Protein AF-A0A1L6R6W6-F1 (afdb_monomer_lite)

pLDDT: mean 76.24, std 13.16, range [45.88, 92.06]

Secondary structure (DSSP, 8-state):
-HHHHHH-HHHHHHHH-S-TT-GGG--TTHHHHHHHHHHHHSSS--TTSGGGG----S------------PPP---------------------PPPP---

Structure (mmCIF, N/CA/C/O backbone):
data_AF-A0A1L6R6W6-F1
#
_entry.id   AF-A0A1L6R6W6-F1
#
loop_
_atom_site.group_PDB
_atom_site.id
_atom_site.type_symbol
_atom_site.label_atom_id
_atom_site.label_alt_id
_atom_site.label_comp_id
_atom_site.label_asym_id
_atom_site.label_entity_id
_atom_site.label_seq_id
_atom_site.pdbx_PDB_ins_code
_atom_site.Cartn_x
_atom_site.Cartn_y
_atom_site.Cartn_z
_atom_site.occupancy
_atom_site.B_iso_or_equiv
_atom_site.auth_seq_id
_atom_site.auth_comp_id
_atom_site.auth_asym_id
_atom_site.auth_atom_id
_at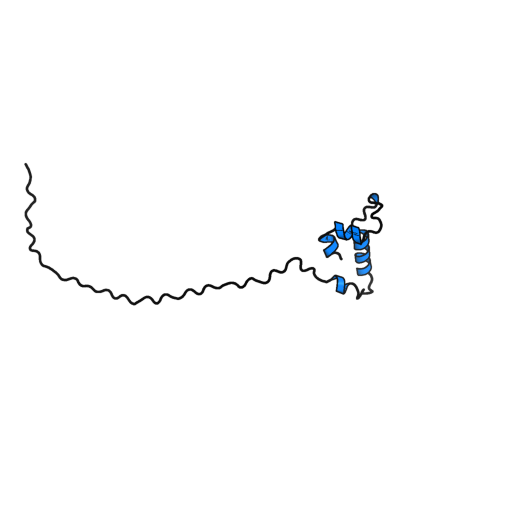om_site.pdbx_PDB_model_num
ATOM 1 N N . MET A 1 1 ? -6.746 -0.834 22.656 1.00 74.50 1 MET A N 1
ATOM 2 C CA . MET A 1 1 ? -8.206 -1.090 22.774 1.00 74.50 1 MET A CA 1
ATOM 3 C C . MET A 1 1 ? -9.036 -0.269 21.792 1.00 74.50 1 MET A C 1
ATOM 5 O O . MET A 1 1 ? -9.754 -0.879 21.016 1.00 74.50 1 MET A O 1
ATOM 9 N N . ILE A 1 2 ? -8.912 1.067 21.759 1.00 81.31 2 ILE A N 1
ATOM 10 C CA . ILE A 1 2 ? -9.669 1.933 20.823 1.00 81.31 2 ILE A CA 1
ATOM 11 C C . ILE A 1 2 ? -9.468 1.515 19.357 1.00 81.31 2 ILE A C 1
ATOM 13 O O . ILE A 1 2 ? -10.434 1.391 18.615 1.00 81.31 2 ILE A O 1
ATOM 17 N N . SER A 1 3 ? -8.237 1.205 18.944 1.00 78.81 3 SER A N 1
ATOM 18 C CA . SER A 1 3 ? -7.971 0.745 17.574 1.00 78.81 3 SER A CA 1
ATOM 19 C C . SER A 1 3 ? -8.690 -0.566 17.236 1.00 78.81 3 SER A C 1
ATOM 21 O O . SER A 1 3 ? -9.185 -0.711 16.128 1.00 78.81 3 SER A O 1
ATOM 23 N N . PHE A 1 4 ? -8.804 -1.503 18.185 1.00 83.44 4 PHE A N 1
ATOM 24 C CA . PHE A 1 4 ? -9.543 -2.751 17.965 1.00 83.44 4 PHE A CA 1
ATOM 25 C C . PHE A 1 4 ? -11.053 -2.494 17.858 1.00 83.44 4 PHE A C 1
ATOM 27 O O . PHE A 1 4 ? -11.685 -3.018 16.949 1.00 83.44 4 PHE A O 1
ATOM 34 N N . TYR A 1 5 ? -11.595 -1.609 18.704 1.00 86.25 5 TYR A N 1
ATOM 35 C CA . TYR A 1 5 ? -12.981 -1.134 18.615 1.00 86.25 5 TYR A CA 1
ATOM 36 C C . TYR A 1 5 ? -13.310 -0.514 17.247 1.00 86.25 5 TYR A C 1
ATOM 38 O O . TYR A 1 5 ? -14.387 -0.764 16.713 1.00 86.25 5 TYR A O 1
ATOM 46 N N . LEU A 1 6 ? -12.387 0.268 16.672 1.00 85.62 6 LEU A N 1
ATOM 47 C CA . LEU A 1 6 ? -12.568 0.911 15.364 1.00 85.62 6 LEU A CA 1
ATOM 48 C C . LEU A 1 6 ? -12.411 -0.060 14.185 1.00 85.62 6 LEU A C 1
ATOM 50 O O . LEU A 1 6 ? -13.108 0.085 13.187 1.00 85.62 6 LEU A O 1
ATOM 54 N N . VAL A 1 7 ? -11.496 -1.028 14.283 1.00 85.12 7 VAL A N 1
ATOM 55 C CA . VAL A 1 7 ? -11.201 -1.979 13.196 1.00 85.12 7 VAL A CA 1
ATOM 56 C C . VAL A 1 7 ? -12.220 -3.119 13.142 1.00 85.12 7 VAL A C 1
ATOM 58 O O . VAL A 1 7 ? -12.598 -3.545 12.056 1.00 85.12 7 VAL A O 1
ATOM 61 N N . ASN A 1 8 ? -12.666 -3.628 14.293 1.00 87.81 8 ASN A N 1
ATOM 62 C CA . ASN A 1 8 ? -13.633 -4.720 14.372 1.00 87.81 8 ASN A CA 1
ATOM 63 C C . ASN A 1 8 ? -14.535 -4.553 15.604 1.00 87.81 8 ASN A C 1
ATOM 65 O O . ASN A 1 8 ? -14.315 -5.152 16.660 1.00 87.81 8 ASN A O 1
ATOM 69 N N . ASN A 1 9 ? -15.574 -3.730 15.449 1.00 89.75 9 ASN A N 1
ATOM 70 C CA . ASN A 1 9 ? -16.528 -3.449 16.518 1.00 89.75 9 ASN A CA 1
ATOM 71 C C . ASN A 1 9 ? -17.331 -4.690 16.947 1.00 89.75 9 ASN A C 1
ATOM 73 O O . ASN A 1 9 ? -17.628 -4.822 18.132 1.00 89.75 9 ASN A O 1
ATOM 77 N N . SER A 1 10 ? -17.637 -5.616 16.029 1.00 91.62 10 SER A N 1
ATOM 78 C CA . SER A 1 10 ? -18.368 -6.852 16.343 1.00 91.62 10 SER A CA 1
ATOM 79 C C . SER A 1 10 ? -17.610 -7.726 17.338 1.00 91.62 10 SER A C 1
ATOM 81 O O . SER A 1 10 ? -18.111 -7.985 18.429 1.00 91.62 10 SER A O 1
ATOM 83 N N . SER A 1 11 ? -16.364 -8.094 17.025 1.00 88.88 11 SER A N 1
ATOM 84 C CA . SER A 1 11 ? -15.550 -8.921 17.922 1.00 88.88 11 SER A CA 1
ATOM 85 C C . SER A 1 11 ? -15.182 -8.171 19.201 1.00 88.88 11 SER A C 1
ATOM 87 O O . SER A 1 11 ? -15.072 -8.773 20.264 1.00 88.88 11 SER A O 1
ATOM 89 N N . PHE A 1 12 ? -15.024 -6.846 19.131 1.00 91.38 12 PHE A N 1
ATOM 90 C CA . PHE A 1 12 ? -14.852 -6.028 20.328 1.00 91.38 12 PHE A CA 1
ATOM 91 C C . PHE A 1 12 ? -16.083 -6.109 21.246 1.00 91.38 12 PHE A C 1
ATOM 93 O O . PHE A 1 12 ? -15.949 -6.292 22.452 1.00 91.38 12 PHE A O 1
ATOM 100 N N . THR A 1 13 ? -17.285 -5.996 20.686 1.00 91.19 13 THR A N 1
ATOM 101 C CA . THR A 1 13 ? -18.545 -6.048 21.438 1.00 91.19 13 THR A CA 1
ATOM 102 C C . THR A 1 13 ? -18.752 -7.418 22.078 1.00 91.19 13 THR A C 1
ATOM 104 O O . THR A 1 13 ? -19.077 -7.479 23.259 1.00 91.19 13 THR A O 1
ATOM 107 N N . GLU A 1 14 ? -18.491 -8.507 21.354 1.00 90.50 14 GLU A N 1
ATOM 108 C CA . GLU A 1 14 ? -18.584 -9.875 21.885 1.00 90.50 14 GLU A CA 1
ATOM 109 C C . GLU A 1 14 ? -17.646 -10.123 23.072 1.00 90.50 14 GLU A C 1
ATOM 111 O O . GLU A 1 14 ? -18.021 -10.792 24.031 1.00 90.50 14 GLU A O 1
ATOM 116 N N . LEU A 1 15 ? -16.427 -9.583 23.014 1.00 89.56 15 LEU A N 1
ATOM 117 C CA . LEU A 1 15 ? -15.406 -9.817 24.034 1.00 89.56 15 LEU A CA 1
ATOM 118 C C . LEU A 1 15 ? -15.554 -8.918 25.265 1.00 89.56 15 LEU A C 1
ATOM 120 O O . LEU A 1 15 ? -15.131 -9.310 26.352 1.00 89.56 15 LEU A O 1
ATOM 124 N N . PHE A 1 16 ? -16.088 -7.705 25.097 1.00 90.69 16 PHE A N 1
ATOM 125 C CA . PHE A 1 16 ? -15.982 -6.658 26.115 1.00 90.69 16 PHE A CA 1
ATOM 126 C C . PHE A 1 16 ? -17.318 -6.079 26.598 1.00 90.69 16 PHE A C 1
ATOM 128 O O . PHE A 1 16 ? -17.337 -5.421 27.639 1.00 90.69 16 PHE A O 1
ATOM 135 N N . CYS A 1 17 ? -18.442 -6.297 25.905 1.00 92.06 17 CYS A N 1
ATOM 136 C CA . CYS A 1 17 ? -19.741 -5.893 26.448 1.00 92.06 17 CYS A CA 1
ATOM 137 C C . CYS A 1 17 ? -20.230 -6.886 27.506 1.00 92.06 17 CYS A C 1
ATOM 139 O O . CYS A 1 17 ? -20.233 -8.094 27.303 1.00 92.06 17 CYS A O 1
ATOM 141 N N . VAL A 1 18 ? -20.705 -6.347 28.629 1.00 88.56 18 VAL A N 1
ATOM 142 C CA . VAL A 1 18 ? -21.234 -7.134 29.757 1.00 88.56 18 VAL A CA 1
ATOM 143 C C . VAL A 1 18 ? -22.713 -7.496 29.608 1.00 88.56 18 VAL A C 1
ATOM 145 O O . VAL A 1 18 ? -23.199 -8.366 30.315 1.00 88.56 18 VAL A O 1
ATOM 148 N N . ASN A 1 19 ? -23.429 -6.810 28.717 1.00 87.81 19 ASN A N 1
ATOM 149 C CA . ASN A 1 19 ? -24.877 -6.899 28.523 1.00 87.81 19 ASN A CA 1
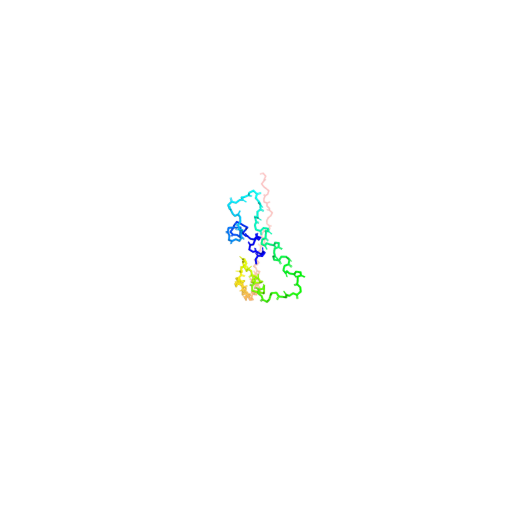ATOM 150 C C . ASN A 1 19 ? -25.240 -7.383 27.113 1.00 87.81 19 ASN A C 1
ATOM 152 O O . ASN A 1 19 ? -26.136 -6.837 26.468 1.00 87.81 19 ASN A O 1
ATOM 156 N N . THR A 1 20 ? -24.505 -8.368 26.601 1.00 80.69 20 THR A N 1
ATOM 157 C CA . THR A 1 20 ? -24.765 -8.978 25.286 1.00 80.69 20 THR A CA 1
ATOM 158 C C . THR A 1 20 ? -26.142 -9.647 25.206 1.00 80.69 20 THR A C 1
ATOM 160 O O . THR A 1 20 ? -26.694 -9.775 24.119 1.00 80.69 20 THR A O 1
ATOM 163 N N . ASP A 1 21 ? -26.727 -10.000 26.350 1.00 86.81 21 ASP A N 1
ATOM 164 C CA . ASP A 1 21 ? -28.082 -10.527 26.534 1.00 86.81 21 ASP A CA 1
ATOM 165 C C . ASP A 1 21 ? -29.190 -9.460 26.454 1.00 86.81 21 ASP A C 1
ATOM 167 O O . ASP A 1 21 ? -30.360 -9.809 26.302 1.00 86.81 21 ASP A O 1
ATOM 171 N N . LYS A 1 22 ? -28.834 -8.171 26.539 1.00 88.81 22 LYS A N 1
ATOM 172 C CA . LYS A 1 22 ? -29.764 -7.027 26.557 1.00 88.81 22 LYS A CA 1
ATOM 173 C C . LYS A 1 22 ? -29.402 -5.999 25.486 1.00 88.81 22 LYS A C 1
ATOM 175 O O . LYS A 1 22 ? -28.816 -4.949 25.803 1.00 88.81 22 LYS A O 1
ATOM 180 N N . PRO A 1 23 ? -29.712 -6.289 24.208 1.00 82.62 23 PRO A N 1
ATOM 181 C CA . PRO A 1 23 ? -29.374 -5.415 23.087 1.00 82.62 23 PRO A CA 1
ATOM 182 C C . PRO A 1 23 ? -30.033 -4.030 23.187 1.00 82.62 23 PRO A C 1
ATOM 184 O O . PRO A 1 23 ? -29.474 -3.054 22.691 1.00 82.62 23 PRO A O 1
ATOM 187 N N . GLU A 1 24 ? -31.164 -3.912 23.887 1.00 90.38 24 GLU A N 1
ATOM 188 C CA . GLU A 1 24 ? -31.889 -2.659 24.114 1.00 90.38 24 GLU A CA 1
ATOM 189 C C . GLU A 1 24 ? -31.103 -1.616 24.925 1.00 90.38 24 GLU A C 1
ATOM 191 O O . GLU A 1 24 ? -31.426 -0.433 24.877 1.00 90.38 24 GLU A O 1
ATOM 196 N N . MET A 1 25 ? -30.059 -2.028 25.655 1.00 88.69 25 MET A N 1
ATOM 197 C CA . MET A 1 25 ? -29.192 -1.111 26.407 1.00 88.69 25 MET A CA 1
ATOM 198 C C . MET A 1 25 ? -28.028 -0.543 25.574 1.00 88.69 25 MET A C 1
ATOM 200 O O . MET A 1 25 ? -27.194 0.192 26.099 1.00 88.69 25 MET A O 1
ATOM 204 N N . GLU A 1 26 ? -27.939 -0.898 24.290 1.00 89.31 26 GLU A N 1
ATOM 205 C CA . GLU A 1 26 ? -27.046 -0.288 23.299 1.00 89.31 26 GLU A CA 1
ATOM 206 C C . GLU A 1 26 ? -25.546 -0.203 23.672 1.00 89.31 26 GLU A C 1
ATOM 208 O O . GLU A 1 26 ? -24.875 0.770 23.302 1.00 89.31 26 GLU A O 1
ATOM 213 N N . CYS A 1 27 ? -24.976 -1.218 24.347 1.00 91.62 27 CYS A N 1
ATOM 214 C CA . CYS A 1 27 ? -23.556 -1.192 24.742 1.00 91.62 27 CYS A CA 1
ATOM 215 C C . CYS A 1 27 ? -22.633 -0.924 23.558 1.00 91.62 27 CYS A C 1
ATOM 217 O O . CYS A 1 27 ? -21.912 0.069 23.588 1.00 91.62 27 CYS A O 1
ATOM 219 N N . ASN A 1 28 ? -22.666 -1.763 22.514 1.00 91.38 28 ASN A N 1
ATOM 220 C CA . ASN A 1 28 ? -21.907 -1.571 21.269 1.00 91.38 28 ASN A CA 1
ATOM 221 C C . ASN A 1 28 ? -20.426 -1.185 21.496 1.00 91.38 28 ASN A C 1
ATOM 223 O O . ASN A 1 28 ? -19.881 -0.350 20.779 1.00 91.38 28 ASN A O 1
ATOM 227 N N . GLY A 1 29 ? -19.803 -1.684 22.570 1.00 90.62 29 GLY A N 1
ATOM 228 C CA . GLY A 1 29 ? -18.457 -1.325 23.033 1.00 90.62 29 GLY A CA 1
ATOM 229 C C . GLY A 1 29 ? -18.311 0.038 23.741 1.00 90.62 29 GLY A C 1
ATOM 230 O O . GLY A 1 29 ? -17.285 0.284 24.372 1.00 90.62 29 GLY A O 1
ATOM 231 N N . LYS A 1 30 ? -19.322 0.917 23.710 1.00 89.94 30 LYS A N 1
ATOM 232 C CA . LYS A 1 30 ? -19.305 2.291 24.257 1.00 89.94 30 LYS A CA 1
ATOM 233 C C . LYS A 1 30 ? -19.019 2.349 25.758 1.00 89.94 30 LYS A C 1
ATOM 235 O O . LYS A 1 30 ? -18.352 3.279 26.216 1.00 89.94 30 LYS A O 1
ATOM 240 N N . CYS A 1 31 ? -19.516 1.381 26.530 1.00 89.81 31 CYS A N 1
ATOM 241 C CA . CYS A 1 31 ? -19.307 1.328 27.978 1.00 89.81 31 CYS A CA 1
ATOM 242 C C . CYS A 1 31 ? -17.820 1.204 28.327 1.00 89.81 31 CYS A C 1
ATOM 244 O O . CYS A 1 31 ? -17.318 1.966 29.152 1.00 89.81 31 CYS A O 1
ATOM 246 N N . GLU A 1 32 ? -17.109 0.297 27.659 1.00 88.62 32 GLU A N 1
ATOM 247 C CA . GLU A 1 32 ? -15.676 0.093 27.879 1.00 88.62 32 GLU A CA 1
ATOM 248 C C . GLU A 1 32 ? -14.851 1.267 27.358 1.00 88.62 32 GLU A C 1
ATOM 250 O O . GLU A 1 32 ? -13.975 1.760 28.064 1.00 88.62 32 GLU A O 1
ATOM 255 N N . ILE A 1 33 ? -15.195 1.819 26.189 1.00 89.12 33 ILE A N 1
ATOM 256 C CA . ILE A 1 33 ? -14.538 3.035 25.683 1.00 89.12 33 ILE A CA 1
ATOM 257 C C . ILE A 1 33 ? -14.678 4.198 26.677 1.00 89.12 33 ILE A C 1
ATOM 259 O O . ILE A 1 33 ? -13.702 4.894 26.951 1.00 89.12 33 ILE A O 1
ATOM 263 N N . SER A 1 34 ? -15.857 4.367 27.279 1.00 87.00 34 SER A N 1
ATOM 264 C CA . SER A 1 34 ? -16.110 5.429 28.259 1.00 87.00 34 SER A CA 1
ATOM 265 C C . SER A 1 34 ? -15.306 5.255 29.552 1.00 87.00 34 SER A C 1
ATOM 267 O O . SER A 1 34 ? -14.889 6.254 30.139 1.00 87.00 34 SER A O 1
ATOM 269 N N . LYS A 1 35 ? -15.081 4.014 30.008 1.00 85.56 35 LYS A N 1
ATOM 270 C CA . LYS A 1 35 ? -14.213 3.724 31.164 1.00 85.56 35 LYS A CA 1
ATOM 271 C C . LYS A 1 35 ? -12.771 4.127 30.867 1.00 85.56 35 LYS A C 1
ATOM 273 O O . LYS A 1 35 ? -12.212 4.929 31.609 1.00 85.56 35 LYS A O 1
ATOM 278 N N . LEU A 1 36 ? -12.235 3.701 29.717 1.00 81.00 36 LEU A N 1
ATOM 279 C CA . LEU A 1 36 ? -10.890 4.091 29.279 1.00 81.00 36 LEU A CA 1
ATOM 280 C C . LEU A 1 36 ? -10.715 5.617 29.218 1.00 81.00 36 LEU A C 1
ATOM 282 O O . LEU A 1 36 ? -9.674 6.136 29.617 1.00 81.00 36 LEU A O 1
ATOM 286 N N . SER A 1 37 ? -11.725 6.349 28.736 1.00 75.69 37 SER A N 1
ATOM 287 C CA . SER A 1 37 ? -11.674 7.814 28.683 1.00 75.69 37 SER A CA 1
ATOM 288 C C . SER A 1 37 ? -11.624 8.455 30.072 1.00 75.69 37 SER A C 1
ATOM 290 O O . SER A 1 37 ? -10.874 9.409 30.267 1.00 75.69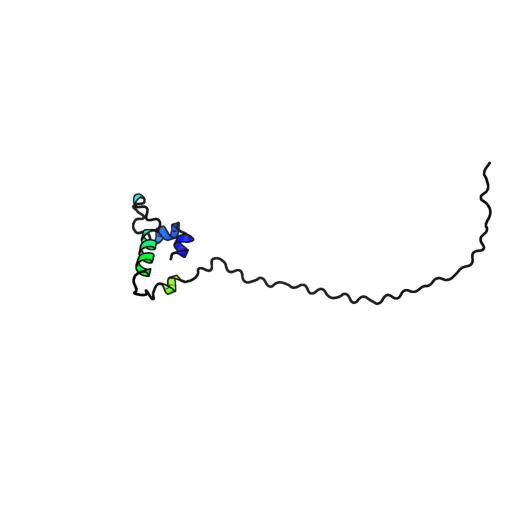 37 SER A O 1
ATOM 292 N N . LYS A 1 38 ? -12.368 7.930 31.051 1.00 77.06 38 LYS A N 1
ATOM 293 C CA . LYS A 1 38 ? -12.374 8.456 32.427 1.00 77.06 38 LYS A CA 1
ATOM 294 C C . LYS A 1 38 ? -11.064 8.170 33.159 1.00 77.06 38 LYS A C 1
ATOM 296 O O . LYS A 1 38 ? -10.536 9.063 33.823 1.00 77.06 38 LYS A O 1
ATOM 301 N N . ASP A 1 39 ? -10.507 6.979 32.974 1.00 66.69 39 ASP A N 1
ATOM 302 C CA . ASP A 1 39 ? -9.236 6.590 33.591 1.00 66.69 39 ASP A CA 1
ATOM 303 C C . ASP A 1 39 ? -8.071 7.446 33.073 1.00 66.69 39 ASP A C 1
ATOM 305 O O . ASP A 1 39 ? -7.159 7.770 33.826 1.00 66.69 39 ASP A O 1
ATOM 309 N N . SER A 1 40 ? -8.139 7.913 31.820 1.00 59.91 40 SER A N 1
ATOM 310 C CA . SER A 1 40 ? -7.125 8.807 31.239 1.00 59.91 40 SER A CA 1
ATOM 311 C C . SER A 1 40 ? -7.109 10.229 31.825 1.00 59.91 40 SER A C 1
ATOM 313 O O . SER A 1 40 ? -6.087 10.912 31.755 1.00 59.91 40 SER A O 1
ATOM 315 N N . THR A 1 41 ? -8.218 10.683 32.422 1.00 56.84 41 THR A N 1
ATOM 316 C CA . THR A 1 41 ? -8.339 12.014 33.050 1.00 56.84 41 THR A CA 1
ATOM 317 C C . THR A 1 41 ? -7.904 12.052 34.515 1.00 56.84 41 THR A C 1
ATOM 319 O O . THR A 1 41 ? -7.626 13.131 35.045 1.00 56.84 41 THR A O 1
ATOM 322 N N . THR A 1 42 ? -7.816 10.901 35.179 1.00 54.72 42 THR A N 1
ATOM 323 C CA . THR A 1 42 ? -7.352 10.811 36.566 1.00 54.72 42 THR A CA 1
ATOM 324 C C . THR A 1 42 ? -5.825 10.734 36.552 1.00 54.72 42 THR A C 1
ATOM 326 O O . THR A 1 42 ? -5.247 9.899 35.868 1.00 54.72 42 THR A O 1
ATOM 329 N N . LYS A 1 43 ? -5.142 11.629 37.278 1.00 49.84 43 LYS A N 1
ATOM 330 C CA . LYS A 1 43 ? -3.670 11.813 37.288 1.00 49.84 43 LYS A CA 1
ATOM 331 C C . LYS A 1 43 ? -2.850 10.623 37.831 1.00 49.84 43 LYS A C 1
ATOM 333 O O . LYS A 1 43 ? -1.688 10.798 38.189 1.00 49.84 43 LYS A O 1
ATOM 338 N N . GLU A 1 44 ? -3.408 9.424 37.873 1.00 49.78 44 GLU A N 1
ATOM 339 C CA . GLU A 1 44 ? -2.699 8.197 38.214 1.00 49.78 44 GLU A CA 1
ATOM 340 C C . GLU A 1 44 ? -2.504 7.401 36.928 1.00 49.78 44 GLU A C 1
ATOM 342 O O . GLU A 1 44 ? -3.394 6.699 36.457 1.00 49.78 44 GLU A O 1
ATOM 347 N N . LYS A 1 45 ? -1.327 7.578 36.314 1.00 47.75 45 LYS A N 1
ATOM 348 C CA . LYS A 1 45 ? -0.887 6.811 35.145 1.00 47.75 45 LYS A CA 1
ATOM 349 C C . LYS A 1 45 ? -1.184 5.324 35.361 1.00 47.75 45 LYS A C 1
ATOM 351 O O . LYS A 1 45 ? -0.550 4.721 36.230 1.00 47.75 45 LYS A O 1
ATOM 356 N N . PRO A 1 46 ? -2.004 4.676 34.520 1.00 45.88 46 PRO A N 1
ATOM 357 C CA . PRO A 1 46 ? -1.946 3.241 34.428 1.00 45.88 46 PRO A CA 1
ATOM 358 C C . PRO A 1 46 ? -0.735 2.947 33.549 1.00 45.88 46 PRO A C 1
ATOM 360 O O . PRO A 1 46 ? -0.801 3.012 32.323 1.00 45.88 46 PRO A O 1
ATOM 363 N N . THR A 1 47 ? 0.370 2.551 34.177 1.00 50.50 47 THR A N 1
ATOM 364 C CA . THR A 1 47 ? 1.531 1.900 33.535 1.00 50.50 47 THR A CA 1
ATOM 365 C C . THR A 1 47 ? 1.116 0.656 32.716 1.00 50.50 47 THR A C 1
ATOM 367 O O . THR A 1 47 ? 1.908 0.079 31.983 1.00 50.50 47 THR A O 1
ATOM 370 N N . HIS A 1 48 ? -0.154 0.249 32.810 1.00 48.88 48 HIS A N 1
ATOM 371 C CA . HIS A 1 48 ? -0.784 -0.848 32.088 1.00 48.88 48 HIS A CA 1
ATOM 372 C C . HIS A 1 48 ? -1.394 -0.462 30.721 1.00 48.88 48 HIS A C 1
ATOM 374 O O . HIS A 1 48 ? -1.733 -1.353 29.943 1.00 48.88 48 HIS A O 1
ATOM 380 N N . LEU A 1 49 ? -1.536 0.833 30.396 1.00 50.22 49 LEU A N 1
ATOM 381 C CA . LEU A 1 49 ? -2.046 1.276 29.087 1.00 50.22 49 LEU A CA 1
ATOM 382 C C . LEU A 1 49 ? -0.952 1.358 28.004 1.00 50.22 49 LEU A C 1
ATOM 384 O O . LEU A 1 49 ? -1.286 1.288 26.823 1.00 50.22 49 LEU A O 1
ATOM 388 N N . ASP A 1 50 ? 0.333 1.418 28.370 1.00 49.91 50 ASP A N 1
ATOM 389 C CA . ASP A 1 50 ? 1.445 1.452 27.399 1.00 49.91 50 ASP A CA 1
ATOM 390 C C . ASP A 1 50 ? 1.483 0.188 26.521 1.00 49.91 50 ASP A C 1
ATOM 392 O O . ASP A 1 50 ? 1.779 0.247 25.328 1.00 49.91 50 ASP A O 1
ATOM 396 N N . PHE A 1 51 ? 1.081 -0.972 27.057 1.00 50.53 51 PHE A N 1
ATOM 397 C CA . PHE A 1 51 ? 0.950 -2.198 26.257 1.00 50.53 51 PHE A CA 1
ATOM 398 C C . PHE A 1 51 ? -0.195 -2.103 25.227 1.00 50.53 51 PHE A C 1
ATOM 400 O O . PHE A 1 51 ? -0.121 -2.707 24.153 1.00 50.53 51 PHE A O 1
ATOM 407 N N . LEU A 1 52 ? -1.243 -1.328 25.524 1.00 50.41 52 LEU A N 1
ATOM 408 C CA . LEU A 1 52 ? -2.395 -1.123 24.639 1.00 50.41 52 LEU A CA 1
ATOM 409 C C . LEU A 1 52 ? -2.111 -0.130 23.508 1.00 50.41 52 LEU A C 1
ATOM 411 O O . LEU A 1 52 ? -2.932 -0.018 22.592 1.00 50.41 52 LEU A O 1
ATOM 415 N N . GLN A 1 53 ? -0.956 0.535 23.556 1.00 51.03 53 GLN A N 1
ATOM 416 C CA . GLN A 1 53 ? -0.390 1.355 22.491 1.00 51.03 53 GLN A CA 1
ATOM 417 C C . GLN A 1 53 ? 0.405 0.545 21.459 1.00 51.03 53 GLN A C 1
ATOM 419 O O . GLN A 1 53 ? 0.990 1.143 20.557 1.00 51.03 53 GLN A O 1
ATOM 424 N N . ARG A 1 54 ? 0.404 -0.799 21.532 1.00 55.81 54 ARG A N 1
ATOM 425 C CA . ARG A 1 54 ? 0.881 -1.651 20.432 1.00 55.81 54 ARG A CA 1
ATOM 426 C C . ARG A 1 54 ? 0.127 -1.276 19.158 1.00 55.81 54 ARG A C 1
ATOM 428 O O . ARG A 1 54 ? -1.023 -1.665 18.956 1.00 55.81 54 ARG A O 1
ATOM 435 N N . GLN A 1 55 ? 0.790 -0.478 18.328 1.00 57.91 55 GLN A N 1
ATOM 436 C CA . GLN A 1 55 ? 0.384 -0.141 16.977 1.00 57.91 55 GLN A CA 1
ATOM 437 C C . GLN A 1 55 ? 0.086 -1.453 16.258 1.00 57.91 55 GLN A C 1
ATOM 439 O O . GLN A 1 55 ? 0.976 -2.277 16.050 1.00 57.91 55 GLN A O 1
ATOM 444 N N . VAL A 1 56 ? -1.181 -1.673 15.913 1.00 60.56 56 VAL A N 1
ATOM 445 C CA . VAL A 1 56 ? -1.527 -2.754 15.000 1.00 60.56 56 VAL A CA 1
ATOM 446 C C . VAL A 1 56 ? -1.003 -2.310 13.645 1.00 60.56 56 VAL A C 1
ATOM 448 O O . VAL A 1 56 ? -1.544 -1.390 13.034 1.00 60.56 56 VAL A O 1
ATOM 451 N N . VAL A 1 57 ? 0.090 -2.921 13.201 1.00 61.59 57 VAL A N 1
ATOM 452 C CA . VAL A 1 57 ? 0.561 -2.765 11.830 1.00 61.59 57 VAL A CA 1
ATOM 453 C C . VAL A 1 57 ? -0.434 -3.516 10.951 1.00 61.59 57 VAL A C 1
ATOM 455 O O . VAL A 1 57 ? -0.320 -4.721 10.757 1.00 61.59 57 VAL A O 1
ATOM 458 N N . LEU A 1 58 ? -1.474 -2.812 10.495 1.00 63.12 58 LEU A N 1
ATOM 459 C CA . LEU A 1 58 ? -2.553 -3.386 9.680 1.00 63.12 58 LEU A CA 1
ATOM 460 C C . LEU A 1 58 ? -2.042 -3.874 8.322 1.00 63.12 58 LEU A C 1
ATOM 462 O O . LEU A 1 58 ? -2.621 -4.773 7.722 1.00 63.12 58 LEU A O 1
ATOM 466 N N . PHE A 1 59 ? -0.950 -3.278 7.850 1.00 62.34 59 PHE A N 1
ATOM 467 C CA . PHE A 1 59 ? -0.290 -3.650 6.617 1.00 62.34 59 PHE A CA 1
ATOM 468 C C . PHE A 1 59 ? 1.170 -3.193 6.667 1.00 62.34 59 PHE A C 1
ATOM 470 O O . PHE A 1 59 ? 1.451 -2.013 6.873 1.00 62.34 59 PHE A O 1
ATOM 477 N N . PHE A 1 60 ? 2.096 -4.132 6.489 1.00 69.88 60 PHE A N 1
ATOM 478 C CA . PHE A 1 60 ? 3.511 -3.860 6.262 1.00 69.88 60 PHE A CA 1
ATOM 479 C C . PHE A 1 60 ? 3.870 -4.441 4.904 1.00 69.88 60 PHE A C 1
ATOM 481 O O . PHE A 1 60 ? 3.844 -5.658 4.728 1.00 69.88 60 PHE A O 1
ATOM 488 N N . ASN A 1 61 ? 4.181 -3.570 3.949 1.00 71.94 61 ASN A N 1
ATOM 489 C CA . ASN A 1 61 ? 4.756 -3.987 2.681 1.00 71.94 61 ASN A CA 1
ATOM 490 C C . ASN A 1 61 ? 6.252 -3.664 2.730 1.00 71.94 61 ASN A C 1
ATOM 492 O O . ASN A 1 61 ? 6.600 -2.482 2.641 1.00 71.94 61 ASN A O 1
ATOM 496 N N . PRO A 1 62 ? 7.138 -4.654 2.941 1.00 72.31 62 PRO A N 1
ATOM 497 C CA . PRO A 1 62 ? 8.560 -4.410 2.769 1.00 72.31 62 PRO A CA 1
ATOM 498 C C . PRO A 1 62 ? 8.766 -3.981 1.316 1.00 72.31 62 PRO A C 1
ATOM 500 O O . PRO A 1 62 ? 8.305 -4.678 0.414 1.00 72.31 62 PRO A O 1
ATOM 503 N N . MET A 1 63 ? 9.399 -2.821 1.091 1.00 73.06 63 MET A N 1
ATOM 504 C CA . MET A 1 63 ? 9.694 -2.343 -0.263 1.00 73.06 63 MET A CA 1
ATOM 505 C C . MET A 1 63 ? 10.254 -3.501 -1.090 1.00 73.06 63 MET A C 1
ATOM 507 O O . MET A 1 63 ? 11.297 -4.063 -0.752 1.00 73.06 63 MET A O 1
ATOM 511 N N . GLN A 1 64 ? 9.537 -3.870 -2.148 1.00 72.19 64 GLN A N 1
ATOM 512 C CA . GLN A 1 64 ? 10.034 -4.824 -3.127 1.00 72.19 64 GLN A CA 1
ATOM 513 C C . GLN A 1 64 ? 11.330 -4.242 -3.694 1.00 72.19 64 GLN A C 1
ATOM 515 O O . GLN A 1 64 ? 11.379 -3.047 -3.999 1.00 72.19 64 GLN A O 1
ATOM 520 N N . GLN A 1 65 ? 12.391 -5.052 -3.766 1.00 71.38 65 GLN A N 1
ATOM 521 C CA . GLN A 1 65 ? 13.650 -4.627 -4.375 1.00 71.38 65 GLN A CA 1
ATOM 522 C C . GLN A 1 65 ? 13.345 -4.073 -5.766 1.00 71.38 65 GLN A C 1
ATOM 524 O O . GLN A 1 65 ? 12.858 -4.792 -6.636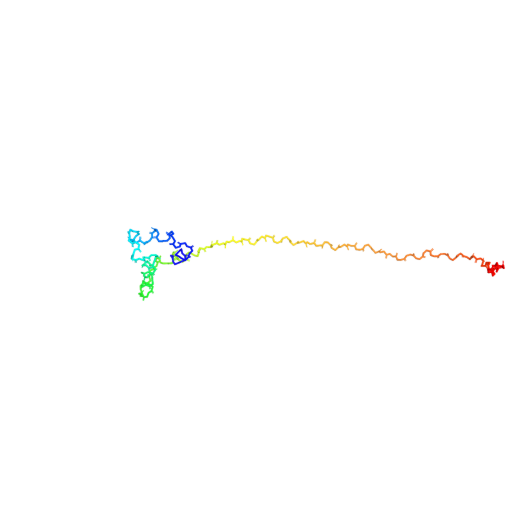 1.00 71.38 65 GLN A O 1
ATOM 529 N N . LEU A 1 66 ? 13.587 -2.775 -5.946 1.00 72.31 66 LEU A N 1
ATOM 530 C CA . LEU A 1 66 ? 13.458 -2.136 -7.241 1.00 72.31 66 LEU A CA 1
ATOM 531 C C . LEU A 1 66 ? 14.607 -2.666 -8.102 1.00 72.31 66 LEU A C 1
ATOM 533 O O . LEU A 1 66 ? 15.763 -2.304 -7.879 1.00 72.31 66 LEU A O 1
ATOM 537 N N . GLU A 1 67 ? 14.311 -3.555 -9.047 1.00 73.31 67 GLU A N 1
ATOM 538 C CA . GLU A 1 67 ? 15.289 -3.955 -10.055 1.00 73.31 67 GLU A CA 1
ATOM 539 C C . GLU A 1 67 ? 15.558 -2.751 -10.961 1.00 73.31 67 GLU A C 1
ATOM 541 O O . GLU A 1 67 ? 14.773 -2.396 -11.841 1.00 73.31 67 GLU A O 1
ATOM 546 N N . VAL A 1 68 ? 16.666 -2.062 -10.691 1.00 74.06 68 VAL A N 1
ATOM 547 C CA . VAL A 1 68 ? 17.151 -0.979 -11.541 1.00 74.06 68 VAL A CA 1
ATOM 548 C C . VAL A 1 68 ? 17.840 -1.622 -12.737 1.00 74.06 68 VAL A C 1
ATOM 550 O O . VAL A 1 68 ? 18.963 -2.111 -12.629 1.00 74.06 68 VAL A O 1
ATOM 553 N N . PHE A 1 69 ? 17.167 -1.628 -13.885 1.00 76.69 69 PHE A N 1
ATOM 554 C CA . PHE A 1 69 ? 17.781 -2.036 -15.143 1.00 76.69 69 PHE A CA 1
ATOM 555 C C . PHE A 1 69 ? 18.899 -1.054 -15.502 1.00 76.69 69 PHE A C 1
ATOM 557 O O . PHE A 1 69 ? 18.654 0.126 -15.758 1.00 76.69 69 PHE A O 1
ATOM 564 N N . GLN A 1 70 ? 20.139 -1.541 -15.512 1.00 73.81 70 GLN A N 1
ATOM 565 C CA . GLN A 1 70 ? 21.261 -0.804 -16.074 1.00 73.81 70 GLN A CA 1
ATOM 566 C C . GLN A 1 70 ? 21.279 -1.041 -17.580 1.00 73.81 70 GLN A C 1
ATOM 568 O O . GLN A 1 70 ? 21.536 -2.150 -18.046 1.00 73.81 70 GLN A O 1
ATOM 573 N N . PHE A 1 71 ? 20.986 0.004 -18.347 1.00 74.75 71 PHE A N 1
ATOM 574 C CA . PHE A 1 71 ? 21.215 -0.017 -19.783 1.00 74.75 71 PHE A CA 1
ATOM 575 C C . PHE A 1 71 ? 22.726 0.040 -20.014 1.00 74.75 71 PHE A C 1
ATOM 577 O O . PHE A 1 71 ? 23.384 0.978 -19.564 1.00 74.75 71 PHE A O 1
ATOM 584 N N . SER A 1 72 ? 23.276 -0.971 -20.688 1.00 75.06 72 SER A N 1
ATOM 585 C CA . SER A 1 72 ? 24.630 -0.868 -21.228 1.00 75.06 72 SER A CA 1
ATOM 586 C C . SER A 1 72 ? 24.614 0.218 -22.291 1.00 75.06 72 SER A C 1
ATOM 588 O O . SER A 1 72 ? 23.776 0.188 -23.193 1.00 75.06 72 SER A O 1
ATOM 590 N N . GLU A 1 73 ? 25.538 1.167 -22.198 1.00 74.31 73 GLU A N 1
ATOM 591 C CA . GLU A 1 73 ? 25.831 2.039 -23.325 1.00 74.31 73 GLU A CA 1
ATOM 592 C C . GLU A 1 73 ? 26.341 1.135 -24.455 1.00 74.31 73 GLU A C 1
ATOM 594 O O . GLU A 1 73 ? 27.308 0.392 -24.277 1.00 74.31 73 GLU A O 1
ATOM 599 N N . GLU A 1 74 ? 25.624 1.087 -25.579 1.00 74.62 74 GLU A N 1
ATOM 600 C CA . GLU A 1 74 ? 26.134 0.410 -26.767 1.00 74.62 74 GLU A CA 1
ATOM 601 C C . GLU A 1 74 ? 27.376 1.177 -27.224 1.00 74.62 74 GLU A C 1
ATOM 603 O O . GLU A 1 74 ? 27.280 2.344 -27.619 1.00 74.62 74 GLU A O 1
ATOM 608 N N . GLU A 1 75 ? 28.544 0.533 -27.172 1.00 74.25 75 GLU A N 1
ATOM 609 C CA . GLU A 1 75 ? 29.741 1.056 -27.823 1.00 74.25 75 GLU A CA 1
ATOM 610 C C . GLU A 1 75 ? 29.440 1.197 -29.316 1.00 74.25 75 GLU A C 1
ATOM 612 O O . GLU A 1 75 ? 29.430 0.230 -30.081 1.00 74.25 75 GLU A O 1
ATOM 617 N N . LYS A 1 76 ? 29.149 2.427 -29.748 1.00 75.31 76 LYS A N 1
ATOM 618 C CA . LYS A 1 76 ? 28.959 2.722 -31.163 1.00 75.31 76 LYS A CA 1
ATOM 619 C C . LYS A 1 76 ? 30.286 2.477 -31.859 1.00 75.31 76 LYS A C 1
ATOM 621 O O . LYS A 1 76 ? 31.233 3.244 -31.690 1.00 75.31 76 LYS A O 1
ATOM 626 N N . THR A 1 77 ? 30.345 1.430 -32.674 1.00 77.06 77 THR A N 1
ATOM 627 C CA . THR A 1 77 ? 31.482 1.211 -33.565 1.00 77.06 77 THR A CA 1
ATOM 628 C C . TH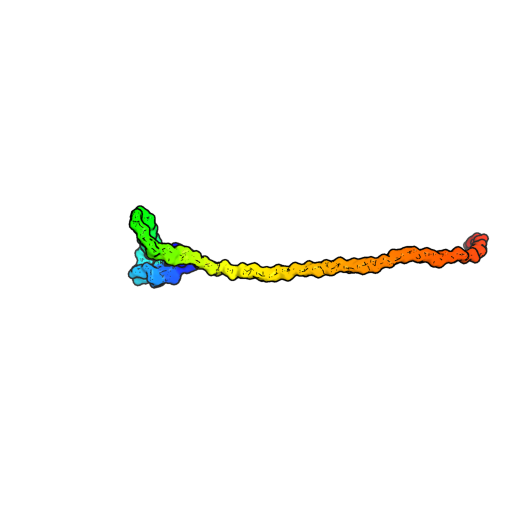R A 1 77 ? 31.666 2.462 -34.427 1.00 77.06 77 THR A C 1
ATOM 630 O O . THR A 1 77 ? 30.694 2.889 -35.063 1.00 77.06 77 THR A O 1
ATOM 633 N N . PRO A 1 78 ? 32.860 3.074 -34.473 1.00 77.44 78 PRO A N 1
ATOM 634 C CA . PRO A 1 78 ? 33.086 4.246 -35.302 1.00 77.44 78 PRO A CA 1
ATOM 635 C C . PRO A 1 78 ? 32.968 3.841 -36.773 1.00 77.44 78 PRO A C 1
ATOM 637 O O . PRO A 1 78 ? 33.846 3.184 -37.329 1.00 77.44 78 PRO A O 1
ATOM 640 N N . VAL A 1 79 ? 31.860 4.218 -37.411 1.00 79.69 79 VAL A N 1
ATOM 641 C CA . VAL A 1 79 ? 31.673 4.028 -38.851 1.00 79.69 79 VAL A CA 1
ATOM 642 C C . VAL A 1 79 ? 32.261 5.242 -39.560 1.00 79.69 79 VAL A C 1
ATOM 644 O O . VAL A 1 79 ? 31.782 6.362 -39.389 1.00 79.69 79 VAL A O 1
ATOM 647 N N . ALA A 1 80 ? 33.306 5.029 -40.355 1.00 82.75 80 ALA A N 1
ATOM 648 C CA . ALA A 1 80 ? 33.868 6.069 -41.208 1.00 82.75 80 ALA A CA 1
ATOM 649 C C . ALA A 1 80 ? 33.151 6.084 -42.566 1.00 82.75 80 ALA A C 1
ATOM 651 O O . ALA A 1 80 ? 32.932 5.037 -43.176 1.00 82.75 80 ALA A O 1
ATOM 652 N N . TYR A 1 81 ? 32.807 7.274 -43.062 1.00 85.88 81 TYR A N 1
ATOM 653 C CA . TYR A 1 81 ? 32.312 7.431 -44.427 1.00 85.88 81 TYR A CA 1
ATOM 654 C C . TYR A 1 81 ? 33.448 7.170 -45.425 1.00 85.88 81 TYR A C 1
ATOM 656 O O . TYR A 1 81 ? 34.468 7.859 -45.403 1.00 85.88 81 TYR A O 1
ATOM 664 N N . LEU A 1 82 ? 33.258 6.193 -46.315 1.00 86.75 82 LEU A N 1
ATOM 665 C CA . LEU A 1 82 ? 34.173 5.903 -47.417 1.00 86.75 82 LEU A CA 1
ATOM 666 C C . LEU A 1 82 ? 33.515 6.311 -48.736 1.00 86.75 82 LEU A C 1
ATOM 668 O O . LEU A 1 82 ? 32.548 5.691 -49.178 1.00 86.75 82 LEU A O 1
ATOM 672 N N . ASN A 1 83 ? 34.044 7.355 -49.376 1.00 87.88 83 ASN A N 1
ATOM 673 C CA . ASN A 1 83 ? 33.611 7.734 -50.716 1.00 87.88 83 ASN A CA 1
ATOM 674 C C . ASN A 1 83 ? 34.368 6.917 -51.768 1.00 87.88 83 ASN A C 1
ATOM 676 O O . ASN A 1 83 ? 35.471 7.281 -52.165 1.00 87.88 83 ASN A O 1
ATOM 680 N N . ASN A 1 84 ? 33.747 5.841 -52.244 1.00 89.19 84 ASN A N 1
ATOM 681 C CA . ASN A 1 84 ? 34.304 4.988 -53.297 1.00 89.19 84 ASN A CA 1
ATOM 682 C C . ASN A 1 84 ? 33.900 5.446 -54.712 1.00 89.19 84 ASN A C 1
ATOM 684 O O . ASN A 1 84 ? 33.961 4.666 -55.664 1.00 89.19 84 ASN A O 1
ATOM 688 N N . TYR A 1 85 ? 33.440 6.692 -54.869 1.00 90.19 85 TYR A N 1
ATOM 689 C CA . TYR A 1 85 ? 33.051 7.216 -56.170 1.00 90.19 85 TYR A CA 1
ATOM 690 C C . TYR A 1 85 ? 34.240 7.252 -57.130 1.00 90.19 85 TYR A C 1
ATOM 692 O O . TYR A 1 85 ? 35.263 7.881 -56.869 1.00 90.19 85 TYR A O 1
ATOM 700 N N . THR A 1 86 ? 34.055 6.625 -58.287 1.00 88.38 86 THR A N 1
ATOM 701 C CA . THR A 1 86 ? 34.973 6.722 -59.418 1.00 88.38 86 THR A CA 1
ATOM 702 C C . THR A 1 86 ? 34.200 7.294 -60.594 1.00 88.38 86 THR A C 1
ATOM 704 O O . THR A 1 86 ? 33.209 6.707 -61.032 1.00 88.38 86 THR A O 1
ATOM 707 N N . TYR A 1 87 ? 34.636 8.447 -61.101 1.00 89.50 87 TYR A N 1
ATOM 708 C CA . TYR A 1 87 ? 34.021 9.047 -62.279 1.00 89.50 87 TYR A CA 1
ATOM 709 C C . TYR A 1 87 ? 34.244 8.153 -63.500 1.00 89.50 87 TYR A C 1
ATOM 711 O O . TYR A 1 87 ? 35.383 7.905 -63.894 1.00 89.50 87 TYR A O 1
ATOM 719 N N . GLN A 1 88 ? 33.153 7.700 -64.114 1.00 86.12 88 GLN A N 1
ATOM 720 C CA . GLN A 1 88 ? 33.183 7.032 -65.409 1.00 86.12 88 GLN A CA 1
ATOM 721 C C . GLN A 1 88 ? 32.590 7.970 -66.451 1.00 86.12 88 GLN A C 1
ATOM 723 O O . GLN A 1 88 ? 31.402 8.296 -66.419 1.00 86.12 88 GLN A O 1
ATOM 728 N N . TYR A 1 89 ? 33.437 8.425 -67.370 1.00 85.56 89 TYR A N 1
ATOM 729 C CA . TYR A 1 89 ? 32.997 9.237 -68.491 1.00 85.56 89 TYR A CA 1
ATOM 730 C C . TYR A 1 89 ? 32.146 8.386 -69.438 1.00 85.56 89 TYR A C 1
ATOM 732 O O . TYR A 1 89 ? 32.640 7.448 -70.063 1.00 85.56 89 TYR A O 1
ATOM 740 N N . LEU A 1 90 ? 30.869 8.742 -69.561 1.00 81.81 90 LEU A N 1
ATOM 741 C CA . LEU A 1 90 ? 29.993 8.250 -70.616 1.00 81.81 90 LEU A CA 1
ATOM 742 C C . LEU A 1 90 ? 29.807 9.384 -71.629 1.00 81.81 90 LEU A C 1
ATOM 744 O O . LEU A 1 90 ? 29.240 10.422 -71.266 1.00 81.81 90 LEU A O 1
ATOM 748 N N . PRO A 1 91 ? 30.267 9.231 -72.883 1.00 80.50 91 PRO A N 1
ATOM 749 C CA . PRO A 1 91 ? 29.980 10.214 -73.912 1.00 80.50 91 PRO A CA 1
ATOM 750 C C . PRO A 1 91 ? 28.463 10.289 -74.092 1.00 80.50 91 PRO A C 1
ATOM 752 O O . PRO A 1 91 ? 27.802 9.309 -74.435 1.00 80.50 91 PRO A O 1
ATOM 755 N N . LYS A 1 92 ? 27.892 11.459 -73.807 1.00 75.06 92 LYS A N 1
ATOM 756 C CA . LYS A 1 92 ? 26.455 11.685 -73.926 1.00 75.06 92 LYS A CA 1
ATOM 757 C C . LYS A 1 92 ? 26.098 11.746 -75.410 1.00 75.06 92 LYS A C 1
ATOM 759 O O . LYS A 1 92 ? 26.381 12.743 -76.068 1.00 75.06 92 LYS A O 1
ATOM 764 N N . SER A 1 93 ? 25.444 10.713 -75.934 1.00 73.94 93 SER A N 1
ATOM 765 C CA . SER A 1 93 ? 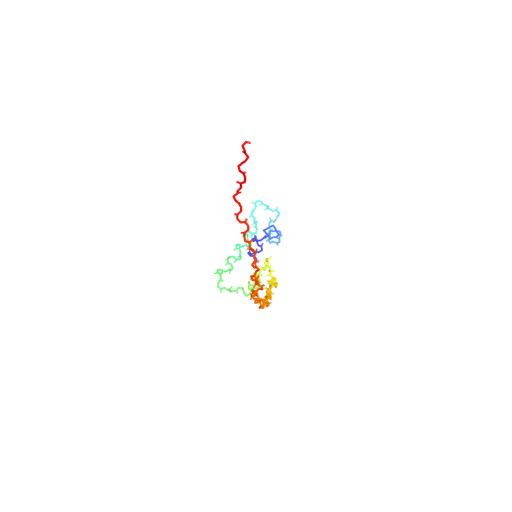24.751 10.795 -77.221 1.00 73.94 93 SER A CA 1
ATOM 766 C C . SER A 1 93 ? 23.468 11.606 -77.029 1.00 73.94 93 SER A C 1
ATOM 768 O O . SER A 1 93 ? 22.384 11.086 -76.775 1.00 73.94 93 SER A O 1
ATOM 770 N N . PHE A 1 94 ? 23.598 12.932 -77.069 1.00 72.31 94 PHE A N 1
ATOM 771 C CA . PHE A 1 94 ? 22.446 13.826 -77.064 1.00 72.31 94 PHE A CA 1
ATOM 772 C C . PHE A 1 94 ? 21.818 13.828 -78.458 1.00 72.31 94 PHE A C 1
ATOM 774 O O . PHE A 1 94 ? 22.098 14.693 -79.285 1.00 72.31 94 PHE A O 1
ATOM 781 N N . HIS A 1 95 ? 20.994 12.821 -78.734 1.00 74.94 95 HIS A N 1
ATOM 782 C CA . HIS A 1 95 ? 20.103 12.858 -79.883 1.00 74.94 95 HIS A CA 1
ATOM 783 C C . HIS A 1 95 ? 18.760 13.435 -79.433 1.00 74.94 95 HIS A C 1
ATOM 785 O O . HIS A 1 95 ? 18.231 13.002 -78.404 1.00 74.94 95 HIS A O 1
ATOM 791 N N . PRO A 1 96 ? 18.210 14.424 -80.155 1.00 77.31 96 PRO A N 1
ATOM 792 C CA . PRO A 1 96 ? 16.866 14.894 -79.875 1.00 77.31 96 PRO A CA 1
ATOM 793 C C . PRO A 1 96 ? 15.882 13.715 -79.991 1.00 77.31 96 PRO A C 1
ATOM 795 O O . PRO A 1 96 ? 16.059 12.862 -80.868 1.00 77.31 96 PRO A O 1
ATOM 798 N N . PRO A 1 97 ? 14.859 13.637 -79.122 1.00 76.94 97 PRO A N 1
ATOM 799 C CA . PRO A 1 97 ? 13.811 12.636 -79.265 1.00 76.94 97 PRO A CA 1
ATOM 800 C C . PRO A 1 97 ? 13.166 12.782 -80.645 1.00 76.94 97 PRO A C 1
ATOM 802 O O . PRO A 1 97 ? 12.853 13.892 -81.080 1.00 76.94 97 PRO A O 1
ATOM 805 N N . SER A 1 98 ? 12.992 11.666 -81.352 1.00 77.62 98 SER A N 1
ATOM 806 C CA . SER A 1 98 ? 12.315 11.672 -82.642 1.00 77.62 98 SER A CA 1
ATOM 807 C C . SER A 1 98 ? 10.856 12.081 -82.443 1.00 77.62 98 SER A C 1
ATOM 809 O O . SER A 1 98 ? 10.112 11.452 -81.689 1.00 77.62 98 SER A O 1
ATOM 811 N N . LEU A 1 99 ? 10.446 13.156 -83.119 1.00 76.88 99 LEU A N 1
ATOM 812 C CA . LEU A 1 99 ? 9.038 13.514 -83.234 1.00 76.88 99 LEU A CA 1
ATOM 813 C C . LEU A 1 99 ? 8.368 12.420 -84.069 1.00 76.88 99 LEU A C 1
ATOM 815 O O . LEU A 1 99 ? 8.636 12.297 -85.264 1.00 76.88 99 LEU A O 1
ATOM 819 N N . LYS A 1 100 ? 7.535 11.589 -83.437 1.00 70.81 100 LYS A N 1
ATOM 820 C CA . LYS A 1 100 ? 6.593 10.747 -84.176 1.00 70.81 100 LYS A CA 1
ATOM 821 C C . LYS A 1 100 ? 5.500 11.673 -84.715 1.00 70.81 100 LYS A C 1
ATOM 823 O O . LYS A 1 100 ? 4.765 12.248 -83.915 1.00 70.81 100 LYS A O 1
ATOM 828 N N . ALA A 1 101 ? 5.487 11.865 -86.033 1.00 62.38 101 ALA A N 1
ATOM 829 C CA . ALA A 1 101 ? 4.382 12.476 -86.769 1.00 62.38 101 ALA A CA 1
ATOM 830 C C . ALA A 1 101 ? 3.223 11.484 -86.919 1.00 62.38 101 ALA A C 1
ATOM 832 O O . ALA A 1 101 ? 3.510 10.263 -86.967 1.00 62.38 101 ALA A O 1
#

Foldseek 3Di:
DVVCCVVPLPVLCVVPPPPPVCCVVVPSVVVVVVVVVVVVPPPPDPPVCVVVPPPPCVDDDDPDPPPDDDDDDPPPDDDDDDDPDDDDDDPDPPDDPDPDD

Radius of gyration: 43.91 Å; chains: 1; bounding box: 67×25×125 Å

Sequence (101 aa):
MISFYLVNNSSFTELFCVNTDKPEMECNGKCEISKLSKDSTTKEKPTHLDFLQRQVVLFFNPMQQLEVFQFSEEEKTPVAYLNNYTYQYLPKSFHPPSLKA